Protein AF-A0A652YN40-F1 (afdb_monomer)

Secondary structure (DSSP, 8-state):
-EEEEEE-TTS-EEEEEESSHHHHHHHHHHHTTT--TT-EEEEE-TTS-EEE------------------------

Mean predicted aligned error: 11.69 Å

Nearest PDB structures (foldseek):
  8cmo-assembly1_D  TM=4.563E-01  e=1.031E-01  Coelastrella
  7bgi-assembly1_D  TM=4.211E-01  e=7.433E-02  Chlamydomonas reinhardtii
  7kux-assembly1_D  TM=4.426E-01  e=1.859E-01  Physcomitrium patens
  7yca-assembly1_D  TM=4.083E-01  e=1.631E-01  Ostreococcus tauri
  8bcw-assembly1_D  TM=4.275E-01  e=4.081E-01  Avena sativa

pLDDT: mean 75.35, std 18.22, range [40.0, 93.88]

Organism: Nocardia globerula (NCBI:txid1818)

Foldseek 3Di:
DFKKWKADQVRDIDIDDDPDPVRQQVVNCVVNVNDSPPMWMFTQDPVRDTHTDDPPPPPPVDDPPPPPPDDDDDDD

Structure (mmCIF, N/CA/C/O backbone):
data_AF-A0A652YN40-F1
#
_entry.id   AF-A0A652YN40-F1
#
loop_
_atom_site.group_PDB
_atom_site.id
_atom_site.type_symbol
_atom_site.label_atom_id
_atom_site.label_alt_id
_atom_site.label_comp_id
_atom_site.label_asym_id
_atom_site.label_entity_id
_atom_site.label_seq_id
_atom_site.pdbx_PDB_ins_code
_atom_site.Cartn_x
_atom_site.Cartn_y
_atom_site.Cartn_z
_atom_site.occupancy
_atom_site.B_iso_or_equiv
_atom_site.auth_seq_id
_atom_site.auth_comp_id
_atom_site.auth_asym_id
_atom_site.auth_atom_id
_atom_site.pdbx_PDB_model_num
ATOM 1 N N . MET A 1 1 ? -3.654 11.810 9.123 1.00 84.25 1 MET A N 1
ATOM 2 C CA . MET A 1 1 ? -2.913 10.649 8.596 1.00 84.25 1 MET A CA 1
ATOM 3 C C . MET A 1 1 ? -3.777 9.419 8.778 1.00 84.25 1 MET A C 1
ATOM 5 O O . MET A 1 1 ? -4.404 9.285 9.824 1.00 84.25 1 MET A O 1
ATOM 9 N N . GLU A 1 2 ? -3.859 8.580 7.754 1.00 89.69 2 GLU A N 1
ATOM 10 C CA . GLU A 1 2 ? -4.640 7.341 7.744 1.00 89.69 2 GLU A CA 1
ATOM 11 C C . GLU A 1 2 ? -3.692 6.144 7.630 1.00 89.69 2 GLU A C 1
ATOM 13 O O . GLU A 1 2 ? -2.573 6.276 7.130 1.00 89.69 2 GLU A O 1
ATOM 18 N N . LYS A 1 3 ? -4.127 4.972 8.096 1.00 93.88 3 LYS A N 1
ATOM 19 C CA . LYS A 1 3 ? -3.328 3.747 8.018 1.00 93.88 3 LYS A CA 1
ATOM 20 C C . LYS A 1 3 ? -3.546 3.053 6.686 1.00 93.88 3 LYS A C 1
ATOM 22 O O . LYS A 1 3 ? -4.678 2.886 6.247 1.00 93.88 3 LYS A O 1
ATOM 27 N N . TYR A 1 4 ? -2.465 2.581 6.087 1.00 93.81 4 TYR A N 1
ATOM 28 C CA . TYR A 1 4 ? -2.479 1.832 4.841 1.00 93.81 4 TYR A CA 1
ATOM 29 C C . TYR A 1 4 ? -1.686 0.545 5.000 1.00 93.81 4 TYR A C 1
ATOM 31 O O . TYR A 1 4 ? -0.635 0.522 5.640 1.00 93.81 4 TYR A O 1
ATOM 39 N N . LYS A 1 5 ? -2.186 -0.524 4.387 1.00 93.12 5 LYS A N 1
ATOM 40 C CA . LYS A 1 5 ? -1.478 -1.780 4.187 1.00 93.12 5 LYS A CA 1
ATOM 41 C C . LYS A 1 5 ? -0.987 -1.837 2.747 1.00 93.12 5 LYS A C 1
ATOM 43 O O . LYS A 1 5 ? -1.783 -1.760 1.812 1.00 93.12 5 LYS A O 1
ATOM 48 N N . ILE A 1 6 ? 0.315 -2.010 2.589 1.00 91.25 6 ILE A N 1
ATOM 49 C CA . ILE A 1 6 ? 0.985 -2.224 1.311 1.00 91.25 6 ILE A CA 1
ATOM 50 C C . ILE A 1 6 ? 1.366 -3.697 1.249 1.00 91.25 6 ILE A C 1
ATOM 52 O O . ILE A 1 6 ? 1.948 -4.214 2.196 1.00 91.25 6 ILE A O 1
ATOM 56 N N . THR A 1 7 ? 1.031 -4.374 0.157 1.00 89.94 7 THR A N 1
ATOM 57 C CA . THR A 1 7 ? 1.432 -5.761 -0.106 1.00 89.94 7 THR A CA 1
ATOM 58 C C . THR A 1 7 ? 2.256 -5.792 -1.385 1.00 89.94 7 THR A C 1
ATOM 60 O O . THR A 1 7 ? 1.7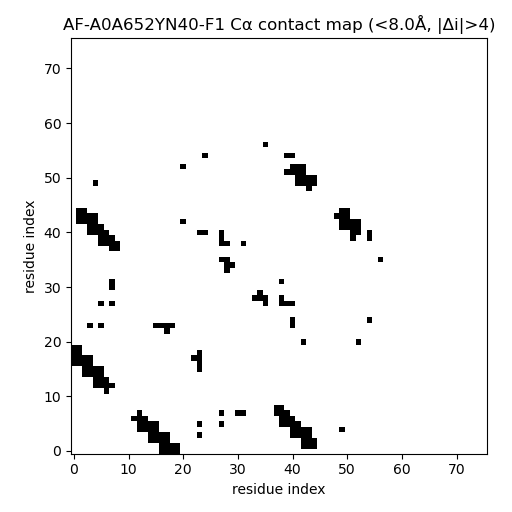79 -5.382 -2.444 1.00 89.94 7 THR A O 1
ATOM 63 N N . LEU A 1 8 ? 3.502 -6.235 -1.258 1.00 86.94 8 LEU A N 1
ATOM 64 C CA . LEU A 1 8 ? 4.444 -6.421 -2.353 1.00 86.94 8 LEU A CA 1
ATOM 65 C C . LEU A 1 8 ? 4.191 -7.768 -3.055 1.00 86.94 8 LEU A C 1
ATOM 67 O O . LEU A 1 8 ? 3.653 -8.687 -2.430 1.00 86.94 8 LEU A O 1
ATOM 71 N N . PRO A 1 9 ? 4.601 -7.920 -4.328 1.00 81.88 9 PRO A N 1
ATOM 72 C CA . PRO A 1 9 ? 4.397 -9.153 -5.098 1.00 81.88 9 PRO A CA 1
ATOM 73 C C . PRO A 1 9 ? 5.098 -10.380 -4.500 1.00 81.88 9 PRO A C 1
ATOM 75 O O . PRO A 1 9 ? 4.644 -11.506 -4.671 1.00 81.88 9 PRO A O 1
ATOM 78 N N . GLU A 1 10 ? 6.174 -10.166 -3.745 1.00 84.75 10 GLU A N 1
ATOM 79 C CA . GLU A 1 10 ? 6.876 -11.202 -2.976 1.00 84.75 10 GLU A CA 1
ATOM 80 C C . GLU A 1 10 ? 6.080 -11.724 -1.761 1.00 84.75 10 GLU A C 1
ATOM 82 O O . GLU A 1 10 ? 6.514 -12.652 -1.084 1.00 84.75 10 GLU A O 1
ATOM 87 N N . GLY A 1 11 ? 4.913 -11.139 -1.468 1.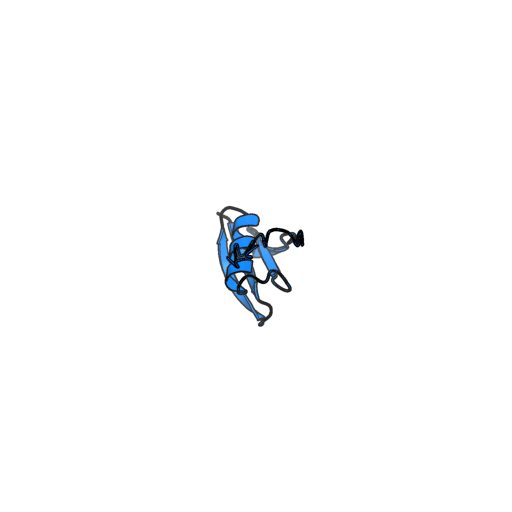00 82.50 11 GLY A N 1
ATOM 88 C CA . GLY A 1 11 ? 4.061 -11.492 -0.330 1.00 82.50 11 GLY A CA 1
ATOM 89 C C . GLY A 1 11 ? 4.352 -10.689 0.940 1.00 82.50 11 GLY A C 1
ATOM 90 O O . GLY A 1 11 ? 3.565 -10.732 1.891 1.00 82.50 11 GLY A O 1
ATOM 91 N N . THR A 1 12 ? 5.431 -9.901 0.961 1.00 87.81 12 THR A N 1
ATOM 92 C CA . THR A 1 12 ? 5.740 -8.982 2.061 1.00 87.81 12 THR A CA 1
ATOM 93 C C . THR A 1 12 ? 4.638 -7.938 2.197 1.00 87.81 12 THR A C 1
ATOM 95 O O . THR A 1 12 ? 4.289 -7.250 1.240 1.00 87.81 12 THR A O 1
ATOM 98 N N . SER A 1 13 ? 4.095 -7.792 3.405 1.00 90.50 13 SER A N 1
ATOM 99 C CA . SER A 1 13 ? 3.127 -6.743 3.723 1.00 90.50 13 SER A CA 1
ATOM 100 C C . SER A 1 13 ? 3.692 -5.781 4.757 1.00 90.50 13 SER A C 1
ATOM 102 O O . SER A 1 13 ? 4.175 -6.212 5.801 1.00 90.50 13 SER A O 1
ATOM 104 N N . THR A 1 14 ? 3.572 -4.482 4.510 1.00 91.50 14 THR A N 1
ATOM 105 C CA . THR A 1 14 ? 3.937 -3.427 5.460 1.00 91.50 14 THR A CA 1
ATOM 106 C C . THR A 1 14 ? 2.729 -2.551 5.767 1.00 91.50 14 THR A C 1
ATOM 108 O O . THR A 1 14 ? 1.818 -2.406 4.951 1.00 91.50 14 THR A O 1
ATOM 111 N N . VAL A 1 15 ? 2.688 -1.997 6.978 1.00 93.38 15 VAL A N 1
ATOM 112 C CA . VAL A 1 15 ? 1.655 -1.043 7.396 1.00 93.38 15 VAL A CA 1
ATOM 113 C C . VAL A 1 15 ? 2.327 0.293 7.671 1.00 93.38 15 VAL A C 1
ATOM 115 O O . VAL A 1 15 ? 3.329 0.336 8.382 1.00 93.38 15 VAL A O 1
ATOM 118 N N . GLY A 1 16 ? 1.783 1.365 7.104 1.00 91.81 16 GLY A N 1
ATOM 119 C CA . GLY A 1 16 ? 2.295 2.724 7.262 1.00 91.81 16 GLY A CA 1
ATOM 120 C C . GLY A 1 16 ? 1.173 3.745 7.401 1.00 91.81 16 GLY A C 1
ATOM 121 O O . GLY A 1 16 ? 0.026 3.471 7.048 1.00 91.81 16 GLY A O 1
ATOM 122 N N . GLU A 1 17 ? 1.506 4.916 7.934 1.00 93.69 17 GLU A N 1
ATOM 123 C CA . GLU A 1 17 ? 0.592 6.053 8.045 1.00 93.69 17 GLU A CA 1
ATOM 124 C C . GLU A 1 17 ? 0.926 7.078 6.962 1.00 93.69 17 GLU A C 1
ATOM 126 O O . GLU A 1 17 ? 2.071 7.509 6.847 1.00 93.69 17 GLU A O 1
ATOM 131 N N . PHE A 1 18 ? -0.069 7.452 6.159 1.00 91.50 18 PHE A N 1
ATOM 132 C CA . PHE A 1 18 ? 0.097 8.368 5.030 1.00 91.50 18 PHE A CA 1
ATOM 133 C C . PHE A 1 18 ? -0.957 9.474 5.069 1.00 91.50 18 PHE A C 1
ATOM 135 O O . PHE A 1 18 ? -2.009 9.346 5.705 1.00 91.50 18 PHE A O 1
ATOM 142 N N . GLU A 1 19 ? -0.661 10.593 4.414 1.00 90.88 19 GLU A N 1
ATOM 143 C CA . GLU A 1 19 ? -1.579 11.733 4.327 1.00 90.88 19 GLU A CA 1
ATOM 144 C C . GLU A 1 19 ? -2.656 11.536 3.256 1.00 90.88 19 GLU A C 1
ATOM 146 O O . GLU A 1 19 ? -3.749 12.081 3.392 1.00 90.88 19 GLU A O 1
ATOM 151 N N . SER A 1 20 ? -2.372 10.732 2.225 1.00 89.06 20 SER A N 1
ATOM 152 C CA . SER A 1 20 ? -3.294 10.449 1.127 1.00 89.06 20 SER A CA 1
ATOM 153 C C . SER A 1 20 ? -3.043 9.082 0.478 1.00 89.06 20 SER A C 1
ATOM 155 O O . SER A 1 20 ? -1.943 8.527 0.576 1.00 89.06 20 SER A O 1
ATOM 157 N N . ASP A 1 21 ? -4.036 8.583 -0.271 1.00 87.75 21 ASP A N 1
ATOM 158 C CA . ASP A 1 21 ? -3.904 7.391 -1.124 1.00 87.75 21 ASP A CA 1
ATOM 159 C C . ASP A 1 21 ? -2.694 7.506 -2.069 1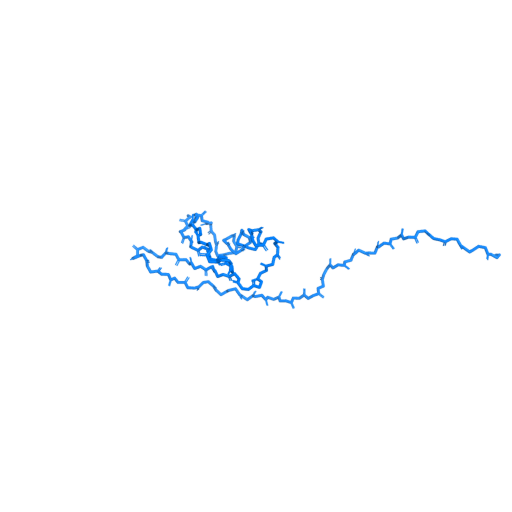.00 87.75 21 ASP A C 1
ATOM 161 O O . ASP A 1 21 ? -1.974 6.534 -2.301 1.00 87.75 21 ASP A O 1
ATOM 165 N N . ARG A 1 22 ? -2.443 8.712 -2.599 1.00 87.69 22 ARG A N 1
ATOM 166 C CA . ARG A 1 22 ? -1.364 8.984 -3.557 1.00 87.69 22 ARG A CA 1
ATOM 167 C C . ARG A 1 22 ? 0.016 8.811 -2.927 1.00 87.69 22 ARG A C 1
ATOM 169 O O . ARG A 1 22 ? 0.894 8.233 -3.565 1.00 87.69 22 ARG A O 1
ATOM 176 N N . ASP A 1 23 ? 0.201 9.275 -1.693 1.00 89.62 23 ASP A N 1
ATOM 177 C CA . ASP A 1 23 ? 1.465 9.117 -0.965 1.00 89.62 23 ASP A CA 1
ATOM 178 C C . ASP A 1 23 ? 1.728 7.650 -0.619 1.00 89.62 23 ASP A C 1
ATOM 180 O O . ASP A 1 23 ? 2.840 7.154 -0.816 1.00 89.62 23 ASP A O 1
ATOM 184 N N . ALA A 1 24 ? 0.689 6.930 -0.182 1.00 89.62 24 ALA A N 1
ATOM 185 C CA . ALA A 1 24 ? 0.774 5.498 0.096 1.00 89.62 24 ALA A CA 1
ATOM 186 C C . ALA A 1 24 ? 1.155 4.700 -1.162 1.00 89.62 24 ALA A C 1
ATOM 188 O O . ALA A 1 24 ? 2.027 3.830 -1.113 1.00 89.62 24 ALA A O 1
ATOM 189 N N . ILE A 1 25 ? 0.553 5.036 -2.307 1.00 87.50 25 ILE A N 1
ATOM 190 C CA . ILE A 1 25 ? 0.865 4.442 -3.611 1.00 87.50 25 ILE A CA 1
ATOM 191 C C . ILE A 1 25 ? 2.303 4.751 -4.035 1.00 87.50 25 ILE A C 1
ATOM 193 O O . ILE A 1 25 ? 3.046 3.831 -4.373 1.00 87.50 25 ILE A O 1
ATOM 197 N N . ALA A 1 26 ? 2.730 6.014 -3.986 1.00 87.31 26 ALA A N 1
ATOM 198 C CA . ALA A 1 26 ? 4.088 6.401 -4.366 1.00 87.31 26 ALA A CA 1
ATOM 199 C C . ALA A 1 26 ? 5.142 5.678 -3.513 1.00 87.31 26 ALA A C 1
ATOM 201 O O . ALA A 1 26 ? 6.157 5.204 -4.029 1.00 87.31 26 ALA A O 1
ATOM 202 N N . HIS A 1 27 ? 4.877 5.537 -2.213 1.00 89.00 27 HIS A N 1
ATOM 203 C CA . HIS A 1 27 ? 5.726 4.773 -1.311 1.00 89.00 27 HIS A CA 1
ATOM 204 C C . HIS A 1 27 ? 5.757 3.282 -1.672 1.00 89.00 27 HIS A C 1
ATOM 206 O O . HIS A 1 27 ? 6.828 2.679 -1.708 1.00 89.00 27 HIS A O 1
ATOM 212 N N . ALA A 1 28 ? 4.604 2.690 -1.985 1.00 86.81 28 ALA A N 1
ATOM 213 C CA . ALA A 1 28 ? 4.491 1.290 -2.378 1.00 86.81 28 ALA A CA 1
ATOM 214 C C . ALA A 1 28 ? 5.260 0.976 -3.675 1.00 86.81 28 ALA A C 1
ATOM 216 O O . ALA A 1 28 ? 6.001 -0.003 -3.736 1.00 86.81 28 ALA A O 1
ATOM 217 N N . VAL A 1 29 ? 5.162 1.852 -4.678 1.00 85.50 29 VAL A N 1
ATOM 218 C CA . VAL A 1 29 ? 5.934 1.754 -5.929 1.00 85.50 29 VAL A CA 1
ATOM 219 C C . VAL A 1 29 ? 7.432 1.873 -5.654 1.0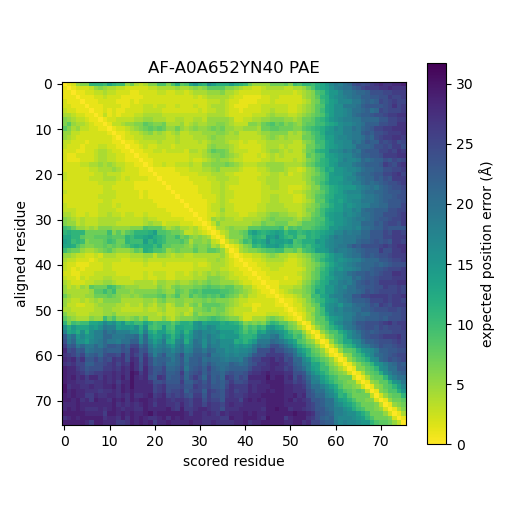0 85.50 29 VAL A C 1
ATOM 221 O O . VAL A 1 29 ? 8.226 1.097 -6.182 1.00 85.50 29 VAL A O 1
ATOM 224 N N . LYS A 1 30 ? 7.834 2.808 -4.785 1.00 86.19 30 LYS A N 1
ATOM 225 C CA . LYS A 1 30 ? 9.237 2.979 -4.391 1.00 86.19 30 LYS A CA 1
ATOM 226 C C . LYS A 1 30 ? 9.793 1.744 -3.673 1.00 86.19 30 LYS A C 1
ATOM 228 O O . LYS A 1 30 ? 10.938 1.379 -3.924 1.00 86.19 30 LYS A O 1
ATOM 233 N N . LEU A 1 31 ? 8.994 1.098 -2.818 1.00 84.25 31 LEU A N 1
ATOM 234 C CA . LEU A 1 31 ? 9.357 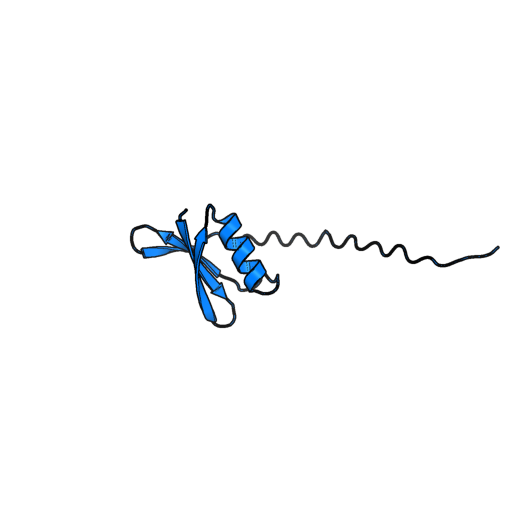-0.162 -2.160 1.00 84.25 31 LEU A CA 1
ATOM 235 C C . LEU A 1 31 ? 9.536 -1.302 -3.166 1.00 84.25 31 LEU A C 1
ATOM 237 O O . LEU A 1 31 ? 10.474 -2.079 -3.039 1.00 84.25 31 LEU A O 1
ATOM 241 N N . ASN A 1 32 ? 8.695 -1.368 -4.197 1.00 84.56 32 ASN A N 1
ATOM 242 C CA . ASN A 1 32 ? 8.799 -2.372 -5.255 1.00 84.56 32 ASN A CA 1
ATOM 243 C C . ASN A 1 32 ? 9.801 -1.982 -6.361 1.00 84.56 32 ASN A C 1
ATOM 245 O O . ASN A 1 32 ? 9.572 -2.234 -7.542 1.00 84.56 32 ASN A O 1
ATOM 249 N N . HIS A 1 33 ? 10.905 -1.317 -6.002 1.00 80.75 33 HIS A N 1
ATOM 250 C CA . HIS A 1 33 ? 11.979 -0.937 -6.931 1.00 80.75 33 HIS A CA 1
ATOM 251 C C . HIS A 1 33 ? 11.528 -0.046 -8.110 1.00 80.75 33 HIS A C 1
ATOM 253 O O . HIS A 1 33 ? 12.180 -0.007 -9.152 1.00 80.75 33 HIS A O 1
ATOM 259 N N . GLY A 1 34 ? 10.420 0.686 -7.961 1.00 71.56 34 GLY A N 1
ATOM 260 C CA . GLY A 1 34 ? 9.840 1.515 -9.019 1.00 71.56 34 GLY A CA 1
ATOM 261 C C . GLY A 1 34 ? 8.845 0.787 -9.930 1.00 71.56 34 GLY A C 1
ATOM 262 O O . GLY A 1 34 ? 8.296 1.417 -10.829 1.00 71.56 34 GLY A O 1
ATOM 263 N N . CYS A 1 35 ? 8.573 -0.501 -9.702 1.00 68.19 35 CYS A N 1
ATOM 264 C CA . CYS A 1 35 ? 7.525 -1.230 -10.415 1.00 68.19 35 CYS A CA 1
ATOM 265 C C . CYS A 1 35 ? 6.179 -1.066 -9.697 1.00 68.19 35 CYS A C 1
ATOM 267 O O . CYS A 1 35 ? 6.022 -1.466 -8.548 1.00 68.19 35 CYS A O 1
ATOM 269 N N . SER A 1 36 ? 5.176 -0.504 -10.367 1.00 67.19 36 SER A N 1
ATOM 270 C CA . SER A 1 36 ? 3.795 -0.497 -9.858 1.00 67.19 36 SER A CA 1
ATOM 271 C C . SER A 1 36 ? 3.050 -1.799 -10.145 1.00 67.19 36 SER A C 1
ATOM 273 O O . SER A 1 36 ? 2.007 -2.058 -9.547 1.00 67.19 36 SER A O 1
ATOM 275 N N . ASP A 1 37 ? 3.586 -2.619 -11.048 1.00 66.25 37 ASP A N 1
ATOM 276 C CA . ASP A 1 37 ? 2.968 -3.869 -11.448 1.00 66.25 37 ASP A CA 1
ATOM 277 C C . ASP A 1 37 ? 2.941 -4.846 -10.265 1.00 66.25 37 ASP A C 1
ATOM 279 O O . ASP A 1 37 ? 3.954 -5.074 -9.599 1.00 66.25 37 ASP A O 1
ATOM 283 N N . SER A 1 38 ? 1.758 -5.396 -9.982 1.00 74.94 38 SER A N 1
ATOM 284 C CA . SER A 1 38 ? 1.514 -6.377 -8.913 1.00 74.94 38 SER A CA 1
ATOM 285 C C . SER A 1 38 ? 1.639 -5.883 -7.455 1.00 74.94 38 SER A C 1
ATOM 287 O O . SER A 1 38 ? 1.585 -6.698 -6.533 1.00 74.94 38 SER A O 1
ATOM 289 N N . VAL A 1 39 ? 1.742 -4.572 -7.204 1.00 82.12 39 VAL A N 1
ATOM 290 C CA . VAL A 1 39 ? 1.674 -4.008 -5.839 1.00 82.12 39 VAL A CA 1
ATOM 291 C C . VAL A 1 39 ? 0.224 -3.726 -5.457 1.00 82.12 39 VAL A C 1
ATOM 293 O O . VAL A 1 39 ? -0.533 -3.168 -6.242 1.00 82.12 39 VAL A O 1
ATOM 296 N N . SER A 1 40 ? -0.170 -4.080 -4.233 1.00 87.44 40 SER A N 1
ATOM 297 C CA . SER A 1 40 ? -1.511 -3.791 -3.707 1.00 87.44 40 SER A CA 1
ATOM 298 C C . SER A 1 40 ? -1.441 -2.800 -2.555 1.00 87.44 40 SER A C 1
ATOM 300 O O . SER A 1 40 ? -0.727 -3.026 -1.578 1.00 87.44 40 SER A O 1
ATOM 302 N N . VAL A 1 41 ? -2.219 -1.723 -2.638 1.00 90.00 41 VAL A N 1
ATOM 303 C CA . VAL A 1 41 ? -2.365 -0.739 -1.560 1.00 90.00 41 VAL A CA 1
ATOM 304 C C . VAL A 1 41 ? -3.815 -0.736 -1.090 1.00 90.00 41 VAL A C 1
ATOM 306 O O . VAL A 1 41 ? -4.759 -0.796 -1.878 1.00 90.00 41 VAL A O 1
ATOM 309 N N . SER A 1 42 ? -4.016 -0.754 0.222 1.00 92.19 42 SER A N 1
ATOM 310 C CA . SER A 1 42 ? -5.346 -0.716 0.826 1.00 92.19 42 SER A CA 1
ATOM 311 C C . SER A 1 42 ? -5.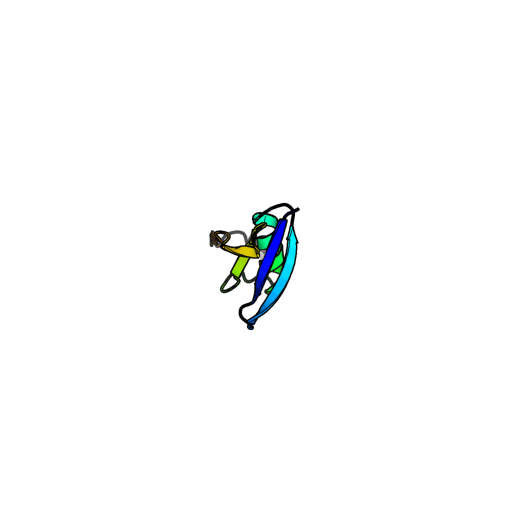333 0.166 2.057 1.00 92.19 42 SER A C 1
ATOM 313 O O . SER A 1 42 ? -4.480 0.008 2.927 1.00 92.19 42 SER A O 1
ATOM 315 N N . ARG A 1 43 ? -6.301 1.070 2.159 1.00 92.81 43 ARG A N 1
ATOM 316 C CA . ARG A 1 43 ? -6.526 1.863 3.363 1.00 92.81 43 ARG A CA 1
ATOM 317 C C . ARG A 1 43 ? -7.173 0.996 4.437 1.00 92.81 43 ARG A C 1
ATOM 319 O O . ARG A 1 43 ? -8.059 0.202 4.139 1.00 92.81 43 ARG A O 1
ATOM 326 N N . ILE A 1 44 ? -6.741 1.149 5.678 1.00 92.38 44 ILE A N 1
ATOM 327 C CA . ILE A 1 44 ? -7.339 0.528 6.856 1.00 92.38 44 ILE A CA 1
ATOM 328 C C . ILE A 1 44 ? -8.286 1.559 7.466 1.00 92.38 44 ILE A C 1
ATOM 330 O O . ILE A 1 44 ? -7.843 2.625 7.894 1.00 92.38 44 ILE A O 1
ATOM 334 N N . ASP A 1 45 ? -9.582 1.263 7.482 1.00 89.62 45 ASP A N 1
ATOM 335 C CA . ASP A 1 45 ? -10.559 2.128 8.140 1.00 89.62 45 ASP A CA 1
ATOM 336 C C . ASP A 1 45 ? -10.556 1.927 9.669 1.00 89.62 45 ASP A C 1
ATOM 338 O O . ASP A 1 45 ? -9.863 1.072 10.226 1.00 89.62 45 ASP A O 1
ATOM 342 N N . ASN A 1 46 ? -11.393 2.694 10.363 1.00 87.19 46 ASN A N 1
ATOM 343 C CA . ASN A 1 46 ? -11.501 2.659 11.822 1.00 87.19 46 ASN A CA 1
ATOM 344 C C . ASN A 1 46 ? -12.017 1.312 12.360 1.00 87.19 46 ASN A C 1
ATOM 346 O O . ASN A 1 46 ? -11.836 1.020 13.540 1.00 87.19 46 ASN A O 1
ATOM 350 N N . THR A 1 47 ? -12.655 0.495 11.515 1.00 88.81 47 THR A N 1
ATOM 351 C CA . THR A 1 47 ? -13.098 -0.865 11.857 1.00 88.81 47 THR A CA 1
ATOM 352 C C . THR A 1 47 ? -12.034 -1.934 11.588 1.00 88.81 47 THR A C 1
ATOM 354 O O . THR A 1 47 ? -12.238 -3.099 11.924 1.00 88.81 47 THR A O 1
ATOM 357 N N . GLY A 1 48 ? -10.884 -1.557 11.017 1.00 86.75 48 GLY A N 1
ATOM 358 C CA . GLY A 1 48 ? -9.814 -2.478 10.627 1.00 86.75 48 GLY A CA 1
ATOM 359 C C . GLY A 1 48 ? -10.034 -3.149 9.266 1.00 86.75 48 GLY A C 1
ATOM 360 O O . GLY A 1 48 ? -9.262 -4.027 8.877 1.00 86.75 48 GLY A O 1
ATOM 361 N N . LYS A 1 49 ? -11.072 -2.756 8.527 1.00 90.06 49 LYS A N 1
ATOM 362 C CA . LYS A 1 49 ? -11.371 -3.234 7.181 1.00 90.06 49 LYS A CA 1
ATOM 363 C C . LYS A 1 49 ? -10.407 -2.616 6.172 1.00 90.06 49 LYS A C 1
ATOM 365 O O . LYS A 1 49 ? -10.112 -1.423 6.191 1.00 90.06 49 LYS A O 1
ATOM 370 N N . LEU A 1 50 ? -9.963 -3.453 5.238 1.00 88.38 50 LEU A N 1
ATOM 371 C CA . LEU A 1 50 ? -9.153 -3.039 4.099 1.00 88.38 50 LEU A CA 1
ATOM 372 C C . LEU A 1 50 ? -10.059 -2.517 2.981 1.00 88.38 50 LEU A C 1
ATOM 374 O O . LEU A 1 50 ? -10.912 -3.240 2.464 1.00 88.38 50 LEU A O 1
ATOM 378 N N . ILE A 1 51 ? -9.863 -1.255 2.618 1.00 88.88 51 ILE A N 1
ATOM 379 C CA . ILE A 1 51 ? -10.495 -0.584 1.487 1.00 88.88 51 ILE A CA 1
ATOM 380 C C . ILE A 1 51 ? -9.431 -0.475 0.387 1.00 88.88 51 ILE A C 1
ATOM 382 O O . ILE A 1 51 ? -8.466 0.270 0.571 1.00 88.88 51 ILE A O 1
ATOM 386 N N . PRO A 1 52 ? -9.560 -1.210 -0.732 1.00 85.56 52 PRO A N 1
ATOM 387 C CA . PRO A 1 52 ? -8.617 -1.114 -1.842 1.00 85.56 52 PRO A CA 1
ATOM 388 C C . PRO A 1 52 ? -8.545 0.321 -2.358 1.00 85.56 52 PRO A C 1
ATOM 390 O O . PRO A 1 52 ? -9.581 0.927 -2.640 1.00 85.56 52 PRO A O 1
ATOM 393 N N . THR A 1 53 ? -7.336 0.864 -2.487 1.00 80.31 53 THR A N 1
ATOM 394 C CA . THR A 1 53 ? -7.143 2.136 -3.183 1.00 80.31 53 THR A CA 1
ATOM 395 C C . THR A 1 53 ? -6.995 1.828 -4.667 1.00 80.31 53 THR A C 1
ATOM 397 O O . THR A 1 53 ? -6.305 0.880 -5.048 1.00 80.31 53 THR A O 1
ATOM 400 N N . MET A 1 54 ? -7.701 2.563 -5.532 1.00 69.62 54 MET A N 1
ATOM 401 C CA . MET A 1 54 ? -7.600 2.321 -6.971 1.00 69.62 54 MET A CA 1
ATOM 402 C C . MET A 1 54 ? -6.228 2.782 -7.464 1.00 69.62 54 MET A C 1
ATOM 404 O O . MET A 1 54 ? -6.015 3.955 -7.757 1.00 69.62 54 MET A O 1
ATOM 408 N N . LEU A 1 55 ? -5.298 1.837 -7.566 1.00 61.81 55 LEU A N 1
ATOM 409 C CA . LEU A 1 55 ? -4.088 1.960 -8.365 1.00 61.81 55 LEU A CA 1
ATOM 410 C C . LEU A 1 55 ? -4.493 1.935 -9.839 1.00 61.81 55 LEU A C 1
ATOM 412 O O . LEU A 1 55 ? -4.374 0.919 -10.518 1.00 61.81 55 LEU A O 1
ATOM 416 N N . HIS A 1 56 ? -5.000 3.054 -10.351 1.00 50.91 56 HIS A N 1
ATOM 417 C CA . HIS A 1 56 ? -4.918 3.269 -11.785 1.00 50.91 56 HIS A CA 1
ATOM 418 C C . HIS A 1 56 ? -3.457 3.570 -12.092 1.00 50.91 56 HIS A C 1
ATOM 420 O O . HIS A 1 56 ? -2.973 4.688 -11.926 1.00 50.91 56 HIS A O 1
ATOM 426 N N . CYS A 1 57 ? -2.736 2.528 -12.499 1.00 44.66 57 CYS A N 1
ATOM 427 C CA . CYS A 1 57 ? -1.568 2.699 -13.336 1.00 44.66 57 CYS A CA 1
ATOM 428 C C . CYS A 1 57 ? -2.071 3.366 -14.618 1.00 44.66 57 CYS A C 1
ATOM 430 O O . CYS A 1 57 ? -2.468 2.686 -15.563 1.00 44.66 57 CYS A O 1
ATOM 432 N N . ASP A 1 58 ? -2.076 4.696 -14.659 1.00 44.16 58 ASP A N 1
ATOM 433 C CA . ASP A 1 58 ? -1.879 5.377 -15.927 1.00 44.16 58 ASP A CA 1
ATOM 434 C C . ASP A 1 58 ? -0.465 5.005 -16.366 1.00 44.16 58 ASP A C 1
ATOM 436 O O . ASP A 1 58 ? 0.523 5.683 -16.087 1.00 44.16 58 ASP A O 1
ATOM 440 N N . SER A 1 59 ? -0.360 3.841 -17.000 1.00 43.28 59 SER A N 1
ATOM 441 C CA . SER A 1 59 ? 0.754 3.474 -17.848 1.00 43.28 59 SER A CA 1
ATOM 442 C C . SER A 1 59 ? 0.757 4.474 -18.999 1.00 43.28 59 SER A C 1
ATOM 444 O O . SER A 1 59 ? 0.300 4.174 -20.097 1.00 43.28 59 SER A O 1
ATOM 446 N N . SER A 1 60 ? 1.219 5.697 -18.753 1.00 40.00 60 SER A N 1
ATOM 447 C CA . SER A 1 60 ? 1.679 6.586 -19.806 1.00 40.00 60 SER A CA 1
ATOM 448 C C . SER A 1 60 ? 3.162 6.270 -20.015 1.00 40.00 60 SER A C 1
ATOM 450 O O . SER A 1 60 ? 3.994 6.714 -19.218 1.00 40.00 60 SER A O 1
ATOM 452 N N . PRO A 1 61 ? 3.537 5.481 -21.038 1.00 48.34 61 PRO A N 1
ATOM 453 C CA . PRO A 1 61 ? 4.934 5.261 -21.370 1.00 48.34 61 PRO A CA 1
ATOM 454 C C . PRO A 1 61 ? 5.474 6.527 -22.039 1.00 48.34 61 PRO A C 1
ATOM 456 O O . PRO A 1 61 ? 5.547 6.573 -23.259 1.00 48.34 61 PRO A O 1
ATOM 459 N N . GLN A 1 62 ? 5.781 7.594 -21.293 1.00 48.94 62 GLN A N 1
ATOM 460 C CA . GLN A 1 62 ? 6.369 8.802 -21.889 1.00 48.94 62 GLN A CA 1
ATOM 461 C C . GLN A 1 62 ? 6.917 9.787 -20.847 1.00 48.94 62 GLN A C 1
ATOM 463 O O . GLN A 1 62 ? 6.306 10.803 -20.546 1.00 48.94 62 GLN A O 1
ATOM 468 N N . ALA A 1 63 ? 8.121 9.518 -20.343 1.00 48.06 63 ALA A N 1
ATOM 469 C CA . ALA A 1 63 ? 9.101 10.577 -20.075 1.00 48.06 63 ALA A CA 1
ATOM 470 C C . ALA A 1 63 ? 10.533 10.025 -19.957 1.00 48.06 63 ALA A C 1
ATOM 472 O O . ALA A 1 63 ? 11.342 10.556 -19.203 1.00 48.06 63 ALA A O 1
ATOM 473 N N . GLU A 1 64 ? 10.901 9.002 -20.738 1.00 45.41 64 GLU A N 1
ATOM 474 C CA . GLU A 1 64 ? 12.319 8.790 -21.040 1.00 45.41 64 GLU A CA 1
ATOM 475 C C . GLU A 1 64 ? 12.719 9.754 -22.166 1.00 45.41 64 GLU A C 1
ATOM 477 O O . GLU A 1 64 ? 12.976 9.371 -23.300 1.00 45.41 64 GLU A O 1
ATOM 482 N N . ASN A 1 65 ? 12.767 11.051 -21.852 1.00 46.28 65 ASN A N 1
ATOM 483 C CA . ASN A 1 65 ? 13.546 12.007 -22.635 1.00 46.28 65 ASN A CA 1
ATOM 484 C C . ASN A 1 65 ? 14.999 11.975 -22.138 1.00 46.28 65 ASN A C 1
ATOM 486 O O . ASN A 1 65 ? 15.596 13.000 -21.820 1.00 46.28 65 ASN A O 1
ATOM 490 N N . HIS A 1 66 ? 15.607 10.785 -22.122 1.00 47.53 66 HIS A N 1
ATOM 491 C CA . HIS A 1 66 ? 17.055 10.681 -22.237 1.00 47.53 66 HIS A CA 1
ATOM 492 C C . HIS A 1 66 ? 17.418 10.923 -23.704 1.00 47.53 66 HIS A C 1
ATOM 494 O O . HIS A 1 66 ? 17.870 10.028 -24.418 1.00 47.53 66 HIS A O 1
ATOM 500 N N . ARG A 1 67 ? 17.275 12.173 -24.169 1.00 50.97 67 ARG A N 1
ATOM 501 C CA . ARG A 1 67 ? 18.110 12.627 -25.281 1.00 50.97 67 ARG A CA 1
ATOM 502 C C . ARG A 1 67 ? 19.538 12.687 -24.752 1.00 50.97 67 ARG A C 1
ATOM 504 O O . A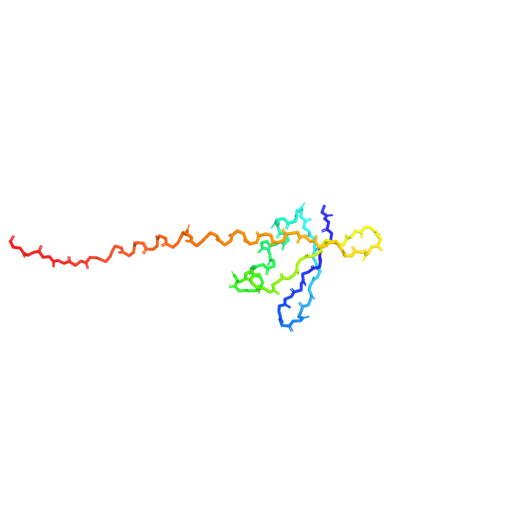RG A 1 67 ? 20.016 13.712 -24.279 1.00 50.97 67 ARG A O 1
ATOM 511 N N . ARG A 1 68 ? 20.211 11.538 -24.842 1.00 47.47 68 ARG A N 1
ATOM 512 C CA . ARG A 1 68 ? 21.650 11.444 -25.072 1.00 47.47 68 ARG A CA 1
ATOM 513 C C . ARG A 1 68 ? 21.987 12.444 -26.180 1.00 47.47 68 ARG A C 1
ATOM 515 O O . ARG A 1 68 ? 21.844 12.139 -27.359 1.00 47.47 68 ARG A O 1
ATOM 522 N N . SER A 1 69 ? 22.438 13.637 -25.812 1.00 49.06 69 SER A N 1
ATOM 523 C CA . SER A 1 69 ? 23.242 14.465 -26.707 1.00 49.06 69 SER A CA 1
ATOM 524 C C . SER A 1 69 ? 24.622 13.820 -26.781 1.00 49.06 69 SER A C 1
ATOM 526 O O . SER A 1 69 ? 25.572 14.247 -26.133 1.00 49.06 69 SER A O 1
ATOM 528 N N . SER A 1 70 ? 24.715 12.710 -27.510 1.00 53.06 70 SER A N 1
ATOM 529 C CA . SER A 1 70 ? 25.990 12.164 -27.948 1.00 53.06 70 SER A CA 1
ATOM 530 C C . SER A 1 70 ? 26.516 13.050 -29.070 1.00 53.06 70 SER A C 1
ATOM 532 O O . SER A 1 70 ? 25.995 13.031 -30.184 1.00 53.06 70 SER A O 1
ATOM 534 N N . ASN A 1 71 ? 27.555 13.822 -28.754 1.00 55.59 71 ASN A N 1
ATOM 535 C CA . ASN A 1 71 ? 28.489 14.367 -29.732 1.00 55.59 71 ASN A CA 1
ATOM 536 C C . ASN A 1 71 ? 28.907 13.275 -30.730 1.00 55.59 71 ASN A C 1
ATOM 538 O O . ASN A 1 71 ? 29.393 12.224 -30.317 1.00 55.59 71 ASN A O 1
ATOM 542 N N . SER A 1 72 ? 28.812 13.554 -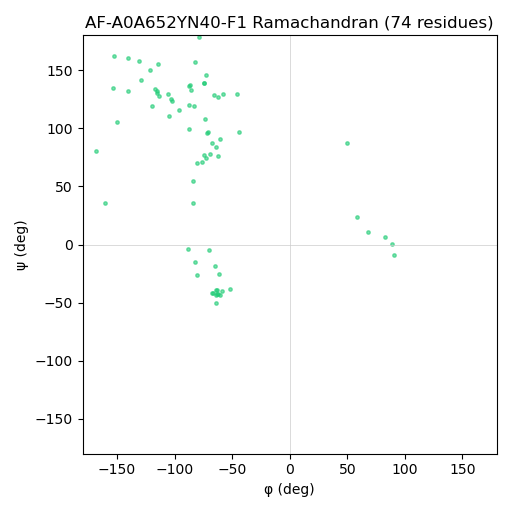32.029 1.00 49.5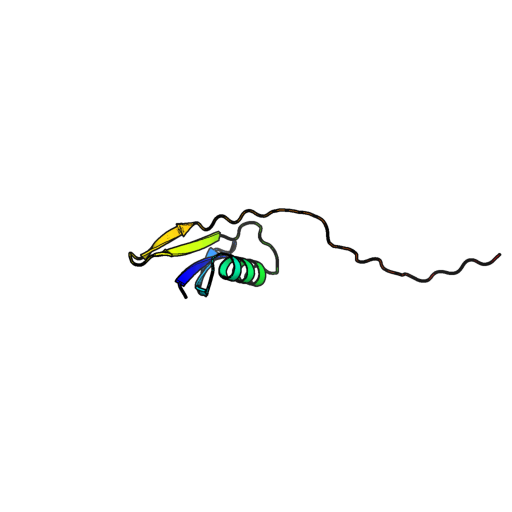6 72 SER A N 1
ATOM 543 C CA . SER A 1 72 ? 29.722 12.976 -33.022 1.00 49.56 72 SER A CA 1
ATOM 544 C C . SER A 1 72 ? 29.832 13.894 -34.240 1.00 49.56 72 SER A C 1
ATOM 546 O O . SER A 1 72 ? 28.855 14.473 -34.704 1.00 49.56 72 SER A O 1
ATOM 548 N N . ALA A 1 73 ? 31.077 14.077 -34.665 1.00 51.47 73 ALA A N 1
ATOM 549 C CA . ALA A 1 73 ? 31.548 14.958 -35.717 1.00 51.47 73 ALA A CA 1
ATOM 550 C C . ALA A 1 73 ? 31.195 14.464 -37.127 1.00 51.47 73 ALA A C 1
ATOM 552 O O . ALA A 1 73 ? 31.294 13.269 -37.384 1.00 51.47 73 ALA A O 1
ATOM 553 N N . GLN A 1 74 ? 30.925 15.401 -38.041 1.00 49.81 74 GLN A N 1
ATOM 554 C CA . GLN A 1 74 ? 31.124 15.311 -39.500 1.00 49.81 74 GLN A CA 1
ATOM 555 C C . GLN A 1 74 ? 31.395 16.769 -39.938 1.00 49.81 74 GLN A C 1
ATOM 557 O O . GLN A 1 74 ? 30.552 17.622 -39.697 1.00 49.81 74 GLN A O 1
ATOM 562 N N . HIS A 1 75 ? 32.604 17.230 -40.275 1.00 43.56 75 HIS A N 1
ATOM 563 C CA . HIS A 1 75 ? 33.489 16.886 -41.394 1.00 43.56 75 HIS A CA 1
ATOM 564 C C . HIS A 1 75 ? 32.781 16.901 -42.757 1.00 43.56 75 HIS A C 1
ATOM 566 O O . HIS A 1 75 ? 32.297 15.867 -43.210 1.00 43.56 75 HIS A O 1
ATOM 572 N N . ALA A 1 76 ? 32.753 18.081 -43.382 1.00 47.66 76 ALA A N 1
ATOM 573 C CA . ALA A 1 76 ? 32.970 18.320 -44.812 1.00 47.66 76 ALA A CA 1
ATOM 574 C C . ALA A 1 76 ? 33.220 19.820 -45.023 1.00 47.66 76 ALA A C 1
ATOM 576 O O . ALA A 1 76 ? 32.399 20.617 -44.517 1.00 47.66 76 ALA A O 1
#

Solvent-accessible surface area (backbone atoms only — not comparable to full-atom values): 4919 Å² total; per-residue (Å²): 116,47,43,32,42,35,34,44,75,91,67,56,69,51,75,49,75,30,86,44,75,66,55,47,45,54,49,47,20,56,72,48,80,65,43,63,78,70,53,45,50,22,38,41,49,98,86,68,48,76,44,76,53,86,78,72,77,80,80,68,94,76,78,84,75,74,74,74,81,71,86,79,90,80,92,131

Sequence (76 aa):
MEKYKITLPEGTSTVGEFESDRDAIAHAVKLNHGCSDSVSVSRIDNTGKLIPTMLHCDSSPQAENHRRSSNSAQHA

Radius of gyration: 18.78 Å; Cα contacts (8 Å, |Δi|>4): 100; chains: 1; bounding box: 47×30×57 Å